Protein AF-A0A3A8P797-F1 (afdb_monomer_lite)

pLDDT: mean 82.13, std 16.41, range [42.69, 96.75]

Sequence (124 aa):
MTREVSKPMPQAEDAMEQPELVFKLSCADASWEALDYGVPPTLSLFFPEGSVCEQLNYGQWEGQVLIDGHEWGFYYNDGVHLDVVLHDGGLSVEDASLVVSRICARLSKQLGAEVRFKWMPPAS

Foldseek 3Di:
DDDDDDDDDDDPDPPPQQDKWKKKKAFDDDQPVLFPCDDDHDPCLQAFPPWDKAFDDDDPNWGWMATNNWIWTWDDDPSRIIMIMGRHNPDDPVRVVVSVVRSQVSVCVRRVTHMDMDIDDPDD

Secondary structure (DSSP, 8-state):
------PPPPP------PPPEEEEEEESS--GGGS--TTTT--GGG--TTS-EEEEEEETTEEEEEETTEEEEEEESSSS-EEEEE-STTS-HHHHHHHHHHHHHHHHHHHTS-EEEEEEPPP-

Radius of gyration: 19.24 Å; chains: 1; bounding box: 65×36×50 Å

Organism: NCBI:txid2316722

Structure (mmCIF, N/CA/C/O backbone):
data_AF-A0A3A8P797-F1
#
_entry.id   AF-A0A3A8P797-F1
#
loop_
_atom_site.group_PDB
_atom_site.id
_atom_site.type_symbol
_atom_site.label_atom_id
_atom_site.label_alt_id
_atom_site.label_comp_id
_atom_site.label_asym_id
_atom_site.label_entity_id
_atom_site.label_seq_id
_atom_site.pdbx_PDB_ins_code
_atom_site.Cartn_x
_atom_site.Cartn_y
_atom_site.Cartn_z
_atom_site.occupancy
_atom_site.B_iso_or_equiv
_atom_site.auth_seq_id
_atom_site.auth_comp_id
_atom_site.auth_asym_id
_atom_site.auth_atom_id
_atom_site.pdbx_PDB_model_num
ATOM 1 N N . MET A 1 1 ? 53.319 -9.391 -34.550 1.00 47.91 1 MET A N 1
ATOM 2 C CA . MET A 1 1 ? 52.757 -8.524 -33.494 1.00 47.91 1 MET A CA 1
ATOM 3 C C . MET A 1 1 ? 51.391 -8.053 -33.962 1.00 47.91 1 MET A C 1
ATOM 5 O O . MET A 1 1 ? 51.298 -7.096 -34.716 1.00 47.91 1 MET A O 1
ATOM 9 N N . THR A 1 2 ? 50.350 -8.799 -33.615 1.00 45.22 2 THR A N 1
ATOM 10 C CA . THR A 1 2 ? 48.944 -8.452 -33.850 1.00 45.22 2 THR A CA 1
ATOM 11 C C . THR A 1 2 ? 48.512 -7.454 -32.777 1.00 45.22 2 THR A C 1
ATOM 13 O O . THR A 1 2 ? 48.675 -7.728 -31.592 1.00 45.22 2 THR A O 1
ATOM 16 N N . ARG A 1 3 ? 48.023 -6.274 -33.175 1.00 45.19 3 ARG A N 1
ATOM 17 C CA . ARG A 1 3 ? 47.339 -5.345 -32.266 1.00 45.19 3 ARG A CA 1
ATOM 18 C C . ARG A 1 3 ? 45.842 -5.569 -32.417 1.00 45.19 3 ARG A C 1
ATOM 20 O O . ARG A 1 3 ? 45.294 -5.344 -33.492 1.00 45.19 3 ARG A O 1
ATOM 27 N N . GLU A 1 4 ? 45.240 -6.078 -31.351 1.00 49.09 4 GLU A N 1
ATOM 28 C CA . GLU A 1 4 ? 43.801 -6.250 -31.208 1.00 49.09 4 GLU A CA 1
ATOM 29 C C . GLU A 1 4 ? 43.078 -4.923 -30.943 1.00 49.09 4 GLU A C 1
ATOM 31 O O . GLU A 1 4 ? 43.670 -3.883 -30.657 1.00 49.09 4 GLU A O 1
ATOM 36 N N . VAL A 1 5 ? 41.771 -5.022 -31.140 1.00 53.09 5 VAL A N 1
ATOM 37 C CA . VAL A 1 5 ? 40.754 -4.011 -31.402 1.00 53.09 5 VAL A CA 1
ATOM 38 C C . VAL A 1 5 ? 40.297 -3.323 -30.115 1.00 53.09 5 VAL A C 1
ATOM 40 O O . VAL A 1 5 ? 39.861 -3.997 -29.188 1.00 53.09 5 VAL A O 1
ATOM 43 N N . SER A 1 6 ? 40.258 -1.989 -30.097 1.00 48.50 6 SER A N 1
ATOM 44 C CA . SER A 1 6 ? 39.450 -1.249 -29.119 1.00 48.50 6 SER A CA 1
ATOM 45 C C . SER A 1 6 ? 38.109 -0.888 -29.752 1.00 48.50 6 SER A C 1
ATOM 47 O O . SER A 1 6 ? 38.010 0.073 -30.513 1.00 48.50 6 SER A O 1
ATOM 49 N N . LYS A 1 7 ? 37.069 -1.677 -29.456 1.00 54.34 7 LYS A N 1
ATOM 50 C CA . LYS A 1 7 ? 35.678 -1.235 -29.625 1.00 54.34 7 LYS A CA 1
ATOM 51 C C . LYS A 1 7 ? 35.384 -0.169 -28.560 1.00 54.34 7 LYS A C 1
ATOM 53 O O . LYS A 1 7 ? 35.762 -0.384 -27.408 1.00 54.34 7 LYS A O 1
ATOM 58 N N . PRO A 1 8 ? 34.706 0.941 -28.890 1.00 49.06 8 PRO A N 1
ATOM 59 C CA . PRO A 1 8 ? 34.148 1.806 -27.863 1.00 49.06 8 PRO A CA 1
ATOM 60 C C . PRO A 1 8 ? 33.062 1.034 -27.098 1.00 49.06 8 PRO A C 1
ATOM 62 O O . PRO A 1 8 ? 32.215 0.375 -27.703 1.00 49.06 8 PRO A O 1
ATOM 65 N N . MET A 1 9 ? 33.134 1.076 -25.766 1.00 51.94 9 MET A N 1
ATOM 66 C CA . MET A 1 9 ? 32.061 0.611 -24.885 1.00 51.94 9 MET A CA 1
ATOM 67 C C . MET A 1 9 ? 30.806 1.457 -25.147 1.00 51.94 9 MET A C 1
ATOM 69 O O . MET A 1 9 ? 30.946 2.665 -25.362 1.00 51.94 9 MET A O 1
ATOM 73 N N . PRO A 1 10 ? 29.598 0.868 -25.143 1.00 47.06 10 PRO A N 1
ATOM 74 C CA . PRO A 1 10 ? 28.376 1.657 -25.185 1.00 47.06 10 PRO A CA 1
ATOM 75 C C . PRO A 1 10 ? 28.327 2.554 -23.943 1.00 47.06 10 PRO A C 1
ATOM 77 O O . PRO A 1 10 ? 28.563 2.092 -22.824 1.00 47.06 10 PRO A O 1
ATOM 80 N N . GLN A 1 11 ? 28.097 3.849 -24.172 1.00 45.19 11 GLN A N 1
ATOM 81 C CA . GLN A 1 11 ? 27.770 4.815 -23.128 1.00 45.19 11 GLN A CA 1
ATOM 82 C C . GLN A 1 11 ? 26.593 4.263 -22.328 1.00 45.19 11 GLN A C 1
ATOM 84 O O . GLN A 1 11 ? 25.632 3.784 -22.926 1.00 45.19 11 GLN A O 1
ATOM 89 N N . ALA A 1 12 ? 26.702 4.303 -20.999 1.00 48.53 12 ALA A N 1
ATOM 90 C CA . ALA A 1 12 ? 25.572 4.077 -20.116 1.00 48.53 12 ALA A CA 1
ATOM 91 C C . ALA A 1 12 ? 24.454 5.021 -20.567 1.00 48.53 12 ALA A C 1
ATOM 93 O O . ALA A 1 12 ? 24.608 6.240 -20.504 1.00 48.53 12 ALA A O 1
ATOM 94 N N . GLU A 1 13 ? 23.397 4.447 -21.130 1.00 44.84 13 GLU A N 1
ATOM 95 C CA . GLU A 1 13 ? 22.158 5.160 -21.376 1.00 44.84 13 GLU A CA 1
ATOM 96 C C . GLU A 1 13 ? 21.683 5.642 -20.006 1.00 44.84 13 GLU A C 1
ATOM 98 O O . GLU A 1 13 ? 21.587 4.838 -19.077 1.00 44.84 13 GLU A O 1
ATOM 103 N N . ASP A 1 14 ? 21.479 6.954 -19.870 1.00 42.69 14 ASP A N 1
ATOM 104 C CA . ASP A 1 14 ? 20.747 7.555 -18.762 1.00 42.69 14 ASP A CA 1
ATOM 105 C C . ASP A 1 14 ? 19.450 6.759 -18.589 1.00 42.69 14 ASP A C 1
ATOM 107 O O . ASP A 1 14 ? 18.485 6.939 -19.338 1.00 42.69 14 ASP A O 1
ATOM 111 N N . ALA A 1 15 ? 19.436 5.834 -17.628 1.00 48.47 15 ALA A N 1
ATOM 112 C CA . ALA A 1 15 ? 18.204 5.288 -17.110 1.00 48.47 15 ALA A CA 1
ATOM 113 C C . ALA A 1 15 ? 17.510 6.487 -16.475 1.00 48.47 15 ALA A C 1
ATOM 115 O O . ALA A 1 15 ? 17.847 6.887 -15.365 1.00 48.47 15 ALA A O 1
ATOM 116 N N . MET A 1 16 ? 16.623 7.134 -17.232 1.00 48.28 16 MET A N 1
ATOM 117 C CA . MET A 1 16 ? 15.665 8.069 -16.672 1.00 48.28 16 MET A CA 1
ATOM 118 C C . MET A 1 16 ? 14.940 7.298 -15.575 1.00 48.28 16 MET A C 1
ATOM 120 O O . MET A 1 16 ? 14.068 6.485 -15.883 1.00 48.28 16 MET A O 1
ATOM 124 N N . GLU A 1 17 ? 15.355 7.498 -14.323 1.00 56.75 17 GLU A N 1
ATOM 125 C CA . GLU A 1 17 ? 14.640 7.010 -13.155 1.00 56.75 17 GLU A CA 1
ATOM 126 C C . GLU A 1 17 ? 13.224 7.558 -13.300 1.00 56.75 17 GLU A C 1
ATOM 128 O O . GLU A 1 17 ? 12.994 8.771 -13.262 1.00 56.75 17 GLU A O 1
ATOM 133 N N . GLN A 1 18 ? 12.286 6.676 -13.643 1.00 62.25 18 GLN A N 1
ATOM 134 C CA . GLN A 1 18 ? 10.903 7.090 -13.747 1.00 62.25 18 GLN A CA 1
ATOM 135 C C . GLN A 1 18 ? 10.467 7.509 -12.342 1.00 62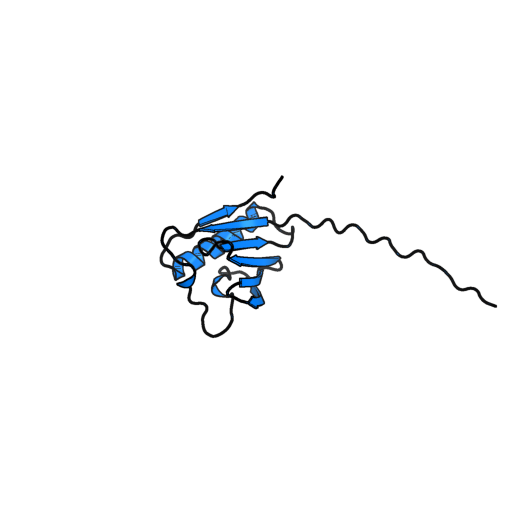.25 18 GLN A C 1
ATOM 137 O O . GLN A 1 18 ? 10.826 6.835 -11.376 1.00 62.25 18 GLN A O 1
ATOM 142 N N . PRO A 1 19 ? 9.766 8.643 -12.207 1.00 74.69 19 PRO A N 1
ATOM 143 C CA . PRO A 1 19 ? 9.506 9.213 -10.899 1.00 74.69 19 PRO A CA 1
ATOM 144 C C . PRO A 1 19 ? 8.651 8.251 -10.076 1.00 74.69 19 PRO A C 1
ATOM 146 O O . PRO A 1 19 ? 7.582 7.834 -10.524 1.00 74.69 19 PRO A O 1
ATOM 149 N N . GLU A 1 20 ? 9.118 7.940 -8.870 1.00 90.50 20 GLU A N 1
ATOM 150 C CA . GLU A 1 20 ? 8.356 7.161 -7.899 1.00 90.50 20 GLU A CA 1
ATOM 151 C C . GLU A 1 20 ? 7.008 7.836 -7.605 1.00 90.50 20 GLU A C 1
ATOM 153 O O . GLU A 1 20 ? 6.901 9.069 -7.541 1.00 90.50 20 GLU A O 1
ATOM 158 N N . LEU A 1 21 ? 5.969 7.030 -7.380 1.00 94.31 21 LEU A N 1
ATOM 159 C CA . LEU A 1 21 ? 4.678 7.531 -6.908 1.00 94.31 21 LEU A CA 1
ATOM 160 C C . LEU A 1 21 ? 4.516 7.222 -5.425 1.00 94.31 21 LEU A C 1
ATOM 162 O O . LEU A 1 21 ? 4.514 6.063 -5.023 1.00 94.31 21 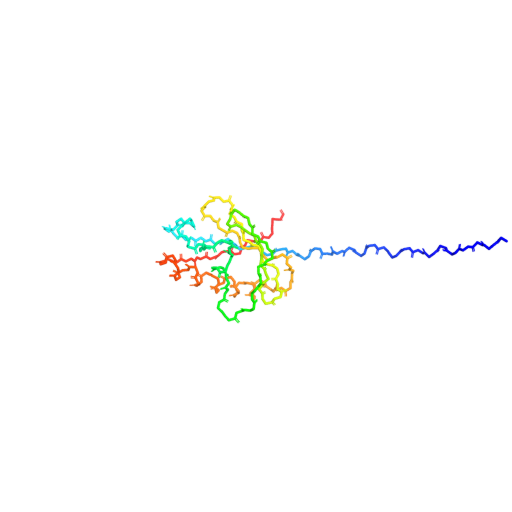LEU A O 1
ATOM 166 N N . VAL A 1 22 ? 4.317 8.263 -4.616 1.00 94.88 22 VAL A N 1
ATOM 167 C CA . VAL A 1 22 ? 4.167 8.131 -3.163 1.00 94.88 22 VAL A CA 1
ATOM 168 C C . VAL A 1 22 ? 2.719 8.376 -2.751 1.00 94.88 22 VAL A C 1
ATOM 170 O O . VAL A 1 22 ? 2.117 9.397 -3.093 1.00 94.88 22 VAL A O 1
ATOM 173 N N . PHE A 1 23 ? 2.164 7.460 -1.963 1.00 95.31 23 PHE A N 1
ATOM 174 C CA . PHE A 1 23 ? 0.828 7.548 -1.386 1.00 95.31 23 PHE A CA 1
ATOM 175 C C . PHE A 1 23 ? 0.911 7.462 0.136 1.00 95.31 23 PHE A C 1
ATOM 177 O O . PHE A 1 23 ? 1.421 6.490 0.678 1.00 95.31 23 PHE A O 1
ATOM 184 N N . LYS A 1 24 ? 0.368 8.456 0.843 1.00 93.94 24 LYS A N 1
ATOM 185 C CA . LYS A 1 24 ? 0.283 8.436 2.309 1.00 93.94 24 LYS A CA 1
ATOM 186 C C . LYS A 1 24 ? -1.036 7.854 2.759 1.00 93.94 24 LYS A C 1
ATOM 188 O O . LYS A 1 24 ? -2.084 8.419 2.439 1.00 93.94 24 LYS A O 1
ATOM 193 N N . LEU A 1 25 ? -0.984 6.773 3.526 1.00 93.31 25 LEU A N 1
ATOM 194 C CA . LEU A 1 25 ? -2.143 6.182 4.176 1.00 93.31 25 LEU A CA 1
ATOM 195 C C . LEU A 1 25 ? -2.337 6.788 5.568 1.00 93.31 25 LEU A C 1
ATOM 197 O O . LEU A 1 25 ? -1.385 7.041 6.304 1.00 93.31 25 LEU A O 1
ATOM 201 N N . SER A 1 26 ? -3.598 7.012 5.929 1.00 90.38 26 SER A N 1
ATOM 202 C CA . SER A 1 26 ? -4.012 7.513 7.242 1.00 90.38 26 SER A CA 1
ATOM 203 C C . SER A 1 26 ? -5.287 6.817 7.714 1.00 90.38 26 SER A C 1
ATOM 205 O O . SER A 1 26 ? -6.151 6.459 6.911 1.00 90.38 26 SER A O 1
ATOM 207 N N . CYS A 1 27 ? -5.403 6.646 9.028 1.00 86.88 27 CYS A N 1
ATOM 208 C CA . CYS A 1 27 ? -6.584 6.132 9.713 1.00 86.88 27 CYS A CA 1
ATOM 209 C C . CYS A 1 27 ? -6.877 7.050 10.906 1.00 86.88 27 CYS A C 1
ATOM 211 O O . CYS A 1 27 ? -5.951 7.421 11.622 1.00 86.88 27 CYS A O 1
ATOM 213 N N . ALA A 1 28 ? -8.138 7.445 11.106 1.00 74.12 28 ALA A N 1
ATOM 214 C CA . ALA A 1 28 ? -8.499 8.471 12.092 1.00 74.12 28 ALA A CA 1
ATOM 215 C C . ALA A 1 28 ? -8.204 8.060 13.548 1.00 74.12 28 ALA A C 1
ATOM 217 O O . ALA A 1 28 ? -7.834 8.914 14.347 1.00 74.12 28 ALA A O 1
ATOM 218 N N . ASP A 1 29 ? -8.331 6.766 13.865 1.00 66.12 29 ASP A N 1
ATOM 219 C CA . ASP A 1 29 ? -8.360 6.272 15.249 1.00 66.12 29 ASP A CA 1
ATOM 220 C C . ASP A 1 29 ? -7.519 4.999 15.479 1.00 66.12 29 ASP A C 1
ATOM 222 O O . ASP A 1 29 ? -7.626 4.374 16.534 1.00 66.12 29 ASP A O 1
ATOM 226 N N . ALA A 1 30 ? -6.692 4.575 14.512 1.00 60.31 30 ALA A N 1
ATOM 227 C CA . ALA A 1 30 ? -5.923 3.330 14.627 1.00 60.31 30 ALA A CA 1
ATOM 228 C C . ALA A 1 30 ? -4.414 3.574 14.715 1.00 60.31 30 ALA A C 1
ATOM 230 O O . ALA A 1 30 ? -3.835 4.251 13.867 1.00 60.31 30 ALA A O 1
ATOM 231 N N . SER A 1 31 ? -3.780 2.944 15.709 1.00 72.06 31 SER A N 1
ATOM 232 C CA . SER A 1 31 ? -2.345 2.669 15.663 1.00 72.06 31 SER A CA 1
ATOM 233 C C . SER A 1 31 ? -2.118 1.562 14.640 1.00 72.06 31 SER A C 1
ATOM 235 O O . SER A 1 31 ? -2.745 0.504 14.728 1.00 72.06 31 SER A O 1
ATOM 237 N N . TRP A 1 32 ? -1.223 1.781 13.680 1.00 77.38 32 TRP A N 1
ATOM 238 C CA . TRP A 1 32 ? -0.813 0.745 12.730 1.00 77.38 32 TRP A CA 1
ATOM 239 C C . TRP A 1 32 ? -0.210 -0.487 13.421 1.00 77.38 32 TRP A C 1
ATOM 241 O O . TRP A 1 32 ? -0.223 -1.581 12.866 1.00 77.38 32 TRP A O 1
ATOM 251 N N . GLU A 1 33 ? 0.222 -0.339 14.677 1.00 73.69 33 GLU A N 1
ATOM 252 C CA . GLU A 1 33 ? 0.669 -1.429 15.549 1.00 73.69 33 GLU A CA 1
ATOM 253 C C . GLU A 1 33 ? -0.446 -2.435 15.886 1.00 73.69 33 GLU A C 1
ATOM 255 O O . GLU A 1 33 ? -0.156 -3.543 16.329 1.00 73.69 33 GLU A O 1
ATOM 260 N N . ALA A 1 34 ? -1.720 -2.069 15.694 1.00 75.25 34 ALA A N 1
ATOM 261 C CA . ALA A 1 34 ? -2.857 -2.969 15.891 1.00 75.25 34 ALA A CA 1
ATOM 262 C C . ALA A 1 34 ? -3.051 -3.962 14.730 1.00 75.25 34 ALA A C 1
ATOM 264 O O . ALA A 1 34 ? -3.899 -4.851 14.827 1.00 75.25 34 ALA A O 1
ATOM 265 N N . LEU A 1 35 ? -2.306 -3.811 13.629 1.00 79.31 35 LEU A N 1
ATOM 266 C CA . LEU A 1 35 ? -2.337 -4.766 12.528 1.00 79.31 35 LEU A CA 1
ATOM 267 C C . LEU A 1 35 ? -1.764 -6.115 12.972 1.00 79.31 35 LEU A C 1
ATOM 269 O O . LEU A 1 35 ? -0.697 -6.200 13.579 1.00 79.31 35 LEU A O 1
ATOM 273 N N . ASP A 1 36 ? -2.465 -7.188 12.616 1.00 78.94 36 ASP A N 1
ATOM 274 C CA . ASP A 1 36 ? -1.955 -8.543 12.790 1.00 78.94 36 ASP A CA 1
ATOM 275 C C . ASP A 1 36 ? -1.029 -8.897 11.620 1.00 78.94 36 ASP A C 1
ATOM 277 O O . ASP A 1 36 ? -1.467 -9.282 10.533 1.00 78.94 36 ASP A O 1
ATOM 281 N N . TYR A 1 37 ? 0.273 -8.754 11.858 1.00 76.44 37 TYR A N 1
ATOM 282 C CA . TYR A 1 37 ? 1.334 -9.152 10.929 1.00 76.44 37 TYR A CA 1
ATOM 283 C C . TYR A 1 37 ? 1.537 -10.675 10.848 1.00 76.44 37 TYR A C 1
ATOM 285 O O . TYR A 1 37 ? 2.323 -11.149 10.024 1.00 76.44 37 TYR A O 1
ATOM 293 N N . GLY A 1 38 ? 0.841 -11.451 11.684 1.00 70.19 38 GLY A N 1
ATOM 294 C CA . GLY A 1 38 ? 0.953 -12.901 11.745 1.00 70.19 38 GLY A CA 1
ATOM 295 C C . GLY A 1 3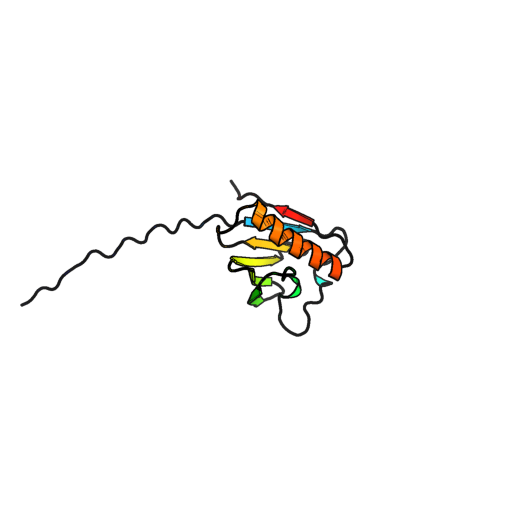8 ? 2.292 -13.415 12.292 1.00 70.19 38 GLY A C 1
ATOM 296 O O . GLY A 1 38 ? 3.101 -12.699 12.883 1.00 70.19 38 GLY A O 1
ATOM 297 N N . VAL A 1 39 ? 2.513 -14.719 12.109 1.00 64.75 39 VAL A N 1
ATOM 298 C CA . VAL A 1 39 ? 3.720 -15.472 12.513 1.00 64.75 39 VAL A CA 1
ATOM 299 C C . VAL A 1 39 ? 4.721 -15.463 11.323 1.00 64.75 39 VAL A C 1
ATOM 301 O O . VAL A 1 39 ? 4.276 -15.508 10.179 1.00 64.75 39 VAL A O 1
ATOM 304 N N . PRO A 1 40 ? 6.053 -15.354 11.524 1.00 59.97 40 PRO A N 1
ATOM 305 C CA . PRO A 1 40 ? 6.860 -14.272 10.932 1.00 59.97 40 PRO A CA 1
ATOM 306 C C . PRO A 1 40 ? 7.624 -14.581 9.620 1.00 59.97 40 PRO A C 1
ATOM 308 O O . PRO A 1 40 ? 8.000 -15.734 9.401 1.00 59.97 40 PRO A O 1
ATOM 311 N N . PRO A 1 41 ? 8.044 -13.546 8.850 1.00 66.75 41 PRO A N 1
ATOM 312 C CA . PRO A 1 41 ? 7.471 -12.202 8.759 1.00 66.75 41 PRO A CA 1
ATOM 313 C C . PRO A 1 41 ? 6.848 -11.905 7.380 1.00 66.75 41 PRO A C 1
ATOM 315 O O . PRO A 1 41 ? 7.453 -12.204 6.345 1.00 66.75 41 PRO A O 1
ATOM 318 N N . THR A 1 42 ? 5.660 -11.283 7.354 1.00 83.44 42 THR A N 1
ATOM 319 C CA . THR A 1 42 ? 4.935 -11.053 6.097 1.00 83.44 42 THR A CA 1
ATOM 320 C C . THR A 1 42 ? 4.289 -9.673 5.940 1.00 83.44 42 THR A C 1
ATOM 322 O O . THR A 1 42 ? 3.711 -9.124 6.871 1.00 83.44 42 THR A O 1
ATOM 325 N N . LEU A 1 43 ? 4.343 -9.154 4.711 1.00 89.00 43 LEU A N 1
ATOM 326 C CA . LEU A 1 43 ? 3.606 -7.988 4.212 1.00 89.00 43 LEU A CA 1
ATOM 327 C C . LEU A 1 43 ? 2.261 -8.379 3.570 1.00 89.00 43 LEU A C 1
ATOM 329 O O . LEU A 1 43 ? 1.600 -7.547 2.958 1.00 89.00 43 LEU A O 1
ATOM 333 N N . SER A 1 44 ? 1.815 -9.633 3.704 1.00 89.88 44 SER A N 1
ATOM 334 C CA . SER A 1 44 ? 0.603 -10.152 3.039 1.00 89.88 44 SER A CA 1
ATOM 335 C C . SER A 1 44 ? -0.708 -9.474 3.455 1.00 89.88 44 SER A C 1
ATOM 337 O O . SER A 1 44 ? -1.727 -9.576 2.764 1.00 89.88 44 SER A O 1
ATOM 339 N N . LEU A 1 45 ? -0.713 -8.748 4.571 1.00 88.81 45 LEU A N 1
ATOM 340 C CA . LEU A 1 45 ? -1.831 -7.884 4.944 1.00 88.81 45 LEU A CA 1
ATOM 341 C C . LEU A 1 45 ? -2.012 -6.711 3.963 1.00 88.81 45 LEU A C 1
ATOM 343 O O . LEU A 1 45 ? -3.139 -6.263 3.769 1.00 88.81 45 LEU A O 1
ATOM 347 N N . PHE A 1 46 ? -0.947 -6.303 3.269 1.00 91.31 46 PHE A N 1
ATOM 348 C CA . PHE A 1 46 ? -0.968 -5.279 2.228 1.00 91.31 46 PHE A CA 1
ATOM 349 C C . PHE A 1 46 ? -1.306 -5.821 0.834 1.00 91.31 46 PHE A C 1
ATOM 351 O O . PHE A 1 46 ? -1.428 -5.037 -0.099 1.00 91.31 46 PHE A O 1
ATOM 358 N N . PHE A 1 47 ? -1.478 -7.135 0.657 1.00 92.44 47 PHE A N 1
ATOM 359 C CA . PHE A 1 47 ? -1.761 -7.718 -0.658 1.00 92.44 47 PHE A CA 1
ATOM 360 C C . PHE A 1 47 ? -3.219 -7.456 -1.066 1.00 92.44 47 PHE A C 1
ATOM 362 O O . PHE A 1 47 ? -4.133 -7.951 -0.393 1.00 92.44 47 PHE A O 1
ATOM 369 N N . PRO A 1 48 ? -3.477 -6.694 -2.144 1.00 91.88 48 PRO A N 1
ATOM 370 C CA . PRO A 1 48 ? -4.838 -6.423 -2.583 1.00 91.88 48 PRO A CA 1
ATOM 371 C C . PRO A 1 48 ? -5.524 -7.701 -3.091 1.00 91.88 48 PRO A C 1
ATOM 373 O O . PRO A 1 48 ? -4.910 -8.566 -3.715 1.00 91.88 48 PRO A O 1
ATOM 376 N N . GLU A 1 49 ? -6.826 -7.836 -2.817 1.00 88.31 49 GLU A N 1
ATOM 377 C CA . GLU A 1 49 ? -7.611 -8.986 -3.285 1.00 88.31 49 GLU A CA 1
ATOM 378 C C . GLU A 1 49 ? -7.606 -9.057 -4.823 1.00 88.31 49 GLU A C 1
ATOM 380 O O . GLU A 1 49 ? -7.875 -8.066 -5.502 1.00 88.31 49 GLU A O 1
ATOM 385 N N . GLY A 1 50 ? -7.338 -10.249 -5.365 1.00 87.88 50 GLY A N 1
ATOM 386 C CA . GLY A 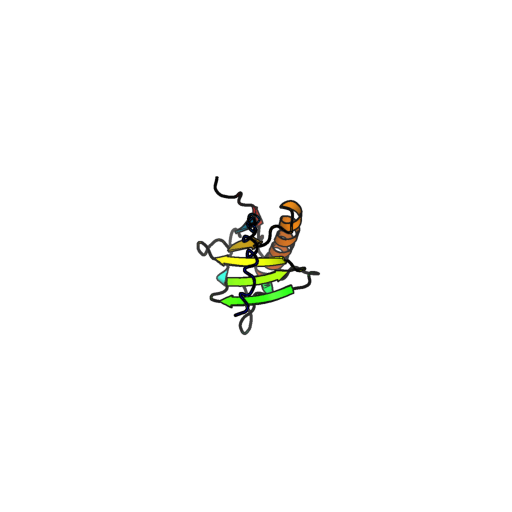1 50 ? -7.363 -10.508 -6.808 1.00 87.88 50 GLY A CA 1
ATOM 387 C C . GLY A 1 50 ? -6.076 -10.170 -7.567 1.00 87.88 50 GLY A C 1
ATOM 388 O O . GLY A 1 50 ? -6.040 -10.416 -8.769 1.00 87.88 50 GLY A O 1
ATOM 389 N N . SER A 1 51 ? -5.039 -9.665 -6.894 1.00 92.19 51 SER A N 1
ATOM 390 C CA . SER A 1 51 ? -3.725 -9.406 -7.497 1.00 92.19 51 SER A CA 1
ATOM 391 C C . SER A 1 51 ? -2.743 -10.554 -7.267 1.00 92.19 51 SER A C 1
ATOM 393 O O . SER A 1 51 ? -2.802 -11.263 -6.256 1.00 92.19 51 SER A O 1
ATOM 395 N N . VAL A 1 52 ? -1.798 -10.715 -8.191 1.00 94.81 52 VAL A N 1
ATOM 396 C CA . VAL A 1 52 ? -0.645 -11.607 -8.017 1.00 94.81 52 VAL A CA 1
ATOM 397 C C . VAL A 1 52 ? 0.388 -10.877 -7.169 1.00 94.81 52 VAL A C 1
ATOM 399 O O . VAL A 1 52 ? 0.860 -9.815 -7.565 1.00 94.81 52 VAL A O 1
ATOM 402 N N . CYS A 1 53 ? 0.722 -11.429 -6.001 1.00 95.56 53 CYS A N 1
ATOM 403 C CA . CYS A 1 53 ? 1.606 -10.775 -5.039 1.00 95.56 53 CYS A CA 1
ATOM 404 C C . CYS A 1 53 ? 2.797 -11.661 -4.657 1.00 95.56 53 CYS A C 1
AT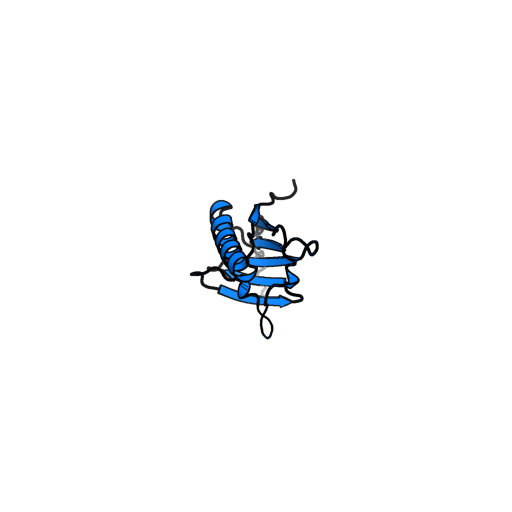OM 406 O O . CYS A 1 53 ? 2.625 -12.852 -4.390 1.00 95.56 53 CYS A O 1
ATOM 408 N N . GLU A 1 54 ? 3.981 -11.064 -4.563 1.00 95.00 54 GLU A N 1
ATOM 409 C CA . GLU A 1 54 ? 5.212 -11.701 -4.086 1.00 95.00 54 GLU A CA 1
ATOM 410 C C . GLU A 1 54 ? 5.894 -10.790 -3.063 1.00 95.00 54 GLU A C 1
ATOM 412 O O . GLU A 1 54 ? 5.973 -9.586 -3.260 1.00 95.00 54 GLU A O 1
ATOM 417 N N . GLN A 1 55 ? 6.386 -11.332 -1.950 1.00 94.38 55 GLN A N 1
ATOM 418 C CA . GLN A 1 55 ? 7.169 -10.545 -0.995 1.00 94.38 55 GLN A CA 1
ATOM 419 C C . GLN A 1 55 ? 8.648 -10.597 -1.375 1.00 94.38 55 GLN A C 1
ATOM 421 O O . GLN A 1 55 ? 9.215 -11.684 -1.446 1.00 94.38 55 GLN A O 1
ATOM 426 N N . LEU A 1 56 ? 9.273 -9.434 -1.553 1.00 93.75 56 LEU A N 1
ATOM 427 C CA . LEU A 1 56 ? 10.677 -9.320 -1.953 1.00 93.75 56 LEU A CA 1
ATOM 428 C C . LEU A 1 56 ? 11.593 -9.212 -0.733 1.00 93.75 56 LEU A C 1
ATOM 430 O O . LEU A 1 56 ? 12.600 -9.910 -0.629 1.00 93.75 56 LEU A O 1
ATOM 434 N N . ASN A 1 57 ? 11.226 -8.361 0.225 1.00 91.44 57 ASN A N 1
ATOM 435 C CA . ASN A 1 57 ? 11.925 -8.242 1.498 1.00 91.44 57 ASN A CA 1
ATOM 436 C C . ASN A 1 57 ? 10.981 -7.790 2.614 1.00 91.44 57 ASN A C 1
ATOM 438 O O . ASN A 1 57 ? 9.839 -7.400 2.384 1.00 91.44 57 ASN A O 1
ATOM 442 N N . TYR A 1 58 ? 11.470 -7.906 3.844 1.00 90.88 58 TYR A N 1
ATOM 443 C CA . TYR A 1 58 ? 10.765 -7.481 5.041 1.00 90.88 58 TYR A CA 1
ATOM 444 C C . TYR A 1 58 ? 11.770 -7.091 6.124 1.00 90.88 58 TYR A C 1
ATOM 446 O O . TYR A 1 58 ? 12.731 -7.826 6.373 1.00 90.88 58 TYR A O 1
ATOM 454 N N . GLY A 1 59 ? 11.493 -6.004 6.839 1.00 86.69 59 GLY A N 1
ATOM 455 C CA . GLY A 1 59 ? 12.184 -5.630 8.068 1.00 86.69 59 GLY A CA 1
ATOM 456 C C . GLY A 1 59 ? 11.413 -4.556 8.826 1.00 86.69 59 GLY A C 1
ATOM 457 O O . GLY A 1 59 ? 10.903 -3.636 8.216 1.00 86.69 59 GLY A O 1
ATOM 458 N N . GLN A 1 60 ? 11.322 -4.664 10.157 1.00 84.75 60 GLN A N 1
ATOM 459 C CA . GLN A 1 60 ? 10.678 -3.647 11.015 1.00 84.75 60 GLN A CA 1
ATOM 460 C C . GLN A 1 60 ? 9.247 -3.263 10.584 1.00 84.75 60 GLN A C 1
ATOM 462 O O . GLN A 1 60 ? 8.874 -2.100 10.649 1.00 84.75 60 GLN A O 1
ATOM 467 N N . TRP A 1 61 ? 8.448 -4.249 10.151 1.00 85.12 61 TRP A N 1
ATOM 468 C CA . TRP A 1 61 ? 7.078 -4.056 9.632 1.00 85.12 61 TRP A CA 1
ATOM 469 C C . TRP A 1 61 ? 6.983 -3.280 8.310 1.00 85.12 61 TRP A C 1
ATOM 471 O O . TRP A 1 61 ? 5.882 -3.007 7.833 1.00 85.12 61 TRP A O 1
ATOM 481 N N . GLU A 1 62 ? 8.132 -3.002 7.706 1.00 89.94 62 GLU A N 1
ATOM 482 C CA . GLU A 1 62 ? 8.326 -2.389 6.402 1.00 89.94 62 GLU A CA 1
ATOM 483 C C . GLU A 1 62 ? 8.866 -3.421 5.410 1.00 89.94 62 GLU A C 1
ATOM 485 O O . GLU A 1 62 ? 9.265 -4.538 5.768 1.00 89.94 62 GLU A O 1
ATOM 490 N N . GLY A 1 63 ? 8.917 -3.023 4.147 1.00 93.12 63 GLY A N 1
ATOM 491 C CA . GLY A 1 63 ? 9.625 -3.757 3.112 1.00 93.12 63 GLY A CA 1
ATOM 492 C C . GLY A 1 63 ? 8.961 -3.613 1.759 1.00 93.12 63 GLY A C 1
ATOM 493 O O . GLY A 1 63 ? 8.153 -2.713 1.536 1.00 93.12 63 GLY A O 1
ATOM 494 N N . GLN A 1 64 ? 9.327 -4.515 0.858 1.00 95.25 64 GLN A N 1
ATOM 495 C CA . GLN A 1 64 ? 8.957 -4.442 -0.544 1.00 95.25 64 GLN A CA 1
ATOM 496 C C . GLN A 1 64 ? 8.235 -5.698 -1.008 1.00 95.25 64 GLN A C 1
ATOM 498 O O . GLN A 1 64 ? 8.528 -6.827 -0.591 1.00 95.25 64 GLN A O 1
ATOM 503 N N . VAL A 1 65 ? 7.293 -5.486 -1.914 1.00 95.62 65 VAL A N 1
ATOM 504 C CA . VAL A 1 65 ? 6.465 -6.520 -2.521 1.00 95.62 65 VAL A CA 1
ATOM 505 C C . VAL A 1 65 ? 6.368 -6.265 -4.019 1.00 95.62 65 VAL A C 1
ATOM 507 O O . VAL A 1 65 ? 6.414 -5.125 -4.471 1.00 95.62 65 VAL A O 1
ATOM 510 N N . LEU A 1 66 ? 6.156 -7.323 -4.783 1.00 96.31 66 LEU A N 1
ATOM 511 C CA . LEU A 1 66 ? 5.693 -7.249 -6.154 1.00 96.31 66 LEU A CA 1
ATOM 512 C C . LEU A 1 66 ? 4.165 -7.378 -6.153 1.00 96.31 66 LEU A C 1
ATOM 514 O O . LEU A 1 66 ? 3.652 -8.354 -5.609 1.00 96.31 66 LEU A O 1
ATOM 518 N N . ILE A 1 67 ? 3.435 -6.438 -6.757 1.00 96.31 67 ILE A N 1
ATOM 519 C CA . ILE A 1 67 ? 1.981 -6.533 -6.987 1.00 96.31 67 ILE A CA 1
ATOM 520 C C . ILE A 1 67 ? 1.738 -6.385 -8.483 1.00 96.31 67 ILE A C 1
ATOM 522 O O . ILE A 1 67 ? 2.061 -5.354 -9.066 1.00 96.31 67 ILE A O 1
ATOM 526 N N . ASP A 1 68 ? 1.183 -7.425 -9.104 1.00 94.88 68 ASP A N 1
ATOM 527 C CA . ASP A 1 68 ? 0.893 -7.485 -10.543 1.00 94.88 68 ASP A CA 1
ATOM 528 C C . ASP A 1 68 ? 2.107 -7.124 -11.429 1.00 94.88 68 ASP A C 1
ATOM 530 O O . ASP A 1 68 ? 1.965 -6.577 -12.518 1.00 94.88 68 ASP A O 1
ATOM 534 N N . GLY A 1 69 ? 3.315 -7.465 -10.964 1.00 94.31 69 GLY A N 1
ATOM 535 C CA . GLY A 1 69 ? 4.575 -7.218 -11.674 1.00 94.31 69 GLY A CA 1
ATOM 536 C C . GLY A 1 69 ? 5.259 -5.888 -11.351 1.00 94.31 69 GLY A C 1
ATOM 537 O O . GLY A 1 69 ? 6.349 -5.657 -11.865 1.00 94.31 69 GLY A O 1
ATOM 538 N N . HIS A 1 70 ? 4.658 -5.060 -10.496 1.00 95.69 70 HIS A N 1
ATOM 539 C CA . HIS A 1 70 ? 5.187 -3.756 -10.100 1.00 95.69 70 HIS A CA 1
ATOM 540 C C . HIS A 1 70 ? 5.785 -3.788 -8.695 1.00 95.69 70 HIS A C 1
ATOM 542 O O . HIS A 1 70 ? 5.247 -4.471 -7.821 1.00 95.69 70 HIS A O 1
ATOM 548 N N . GLU A 1 71 ? 6.877 -3.060 -8.468 1.00 95.94 71 GLU A N 1
ATOM 549 C CA . GLU A 1 71 ? 7.568 -3.021 -7.174 1.00 95.94 71 GLU A CA 1
ATOM 550 C C . GLU A 1 71 ? 6.976 -1.941 -6.262 1.00 95.94 71 GLU A C 1
ATOM 552 O O . GLU A 1 71 ? 7.016 -0.746 -6.564 1.00 95.94 71 GLU A O 1
ATOM 557 N N . TRP A 1 72 ? 6.454 -2.375 -5.114 1.00 96.75 72 TRP A N 1
ATOM 558 C CA . TRP A 1 72 ? 5.832 -1.521 -4.109 1.00 96.75 72 TRP A CA 1
ATOM 559 C C . TRP A 1 72 ? 6.562 -1.610 -2.770 1.00 96.75 72 TRP A C 1
ATOM 561 O O . TRP A 1 72 ? 6.768 -2.705 -2.244 1.00 96.75 72 TRP A O 1
ATOM 571 N N . GLY A 1 73 ? 6.900 -0.460 -2.195 1.00 95.31 73 GLY A N 1
ATOM 572 C CA . GLY A 1 73 ? 7.461 -0.314 -0.856 1.00 95.31 73 GLY A CA 1
ATOM 573 C C . GLY A 1 73 ? 6.428 0.163 0.167 1.00 95.31 73 GLY A C 1
ATOM 574 O O . GLY A 1 73 ? 5.550 0.968 -0.148 1.00 95.31 73 GLY A O 1
ATOM 575 N N . PHE A 1 74 ? 6.548 -0.323 1.402 1.00 94.19 74 PHE A N 1
ATOM 576 C CA . PHE A 1 74 ? 5.738 0.083 2.553 1.00 94.19 74 PHE A CA 1
ATOM 577 C C . PHE A 1 74 ? 6.648 0.572 3.676 1.00 94.19 74 PHE A C 1
ATOM 579 O O . PHE A 1 74 ? 7.459 -0.213 4.170 1.00 94.19 74 PHE A O 1
ATOM 586 N N . TYR A 1 75 ? 6.495 1.834 4.087 1.00 91.06 75 TYR A N 1
ATOM 587 C CA . TYR A 1 75 ? 7.400 2.503 5.030 1.00 91.06 75 TYR A CA 1
ATOM 588 C C . TYR A 1 75 ? 6.652 3.301 6.100 1.00 91.06 75 TYR A C 1
ATOM 590 O O . TYR A 1 75 ? 5.721 4.050 5.805 1.00 91.06 75 TYR A O 1
ATOM 598 N N . TYR A 1 76 ? 7.082 3.192 7.350 1.00 86.25 76 TYR A N 1
ATOM 599 C CA . TYR A 1 76 ? 6.590 3.975 8.471 1.00 86.25 76 TYR A CA 1
ATOM 600 C C . TYR A 1 76 ? 7.380 5.275 8.596 1.00 86.25 76 TYR A C 1
ATOM 602 O O . TYR A 1 76 ? 8.533 5.283 9.012 1.00 86.25 76 TYR A O 1
ATOM 610 N N . ASN A 1 77 ? 6.746 6.403 8.274 1.00 75.00 77 ASN A N 1
ATOM 611 C CA . ASN A 1 77 ? 7.434 7.698 8.300 1.00 75.00 77 ASN A CA 1
ATOM 612 C C . ASN A 1 77 ? 7.417 8.330 9.707 1.00 75.00 77 ASN A C 1
ATOM 614 O O . ASN A 1 77 ? 8.455 8.682 10.254 1.00 75.00 77 ASN A O 1
ATOM 618 N N . ASP A 1 78 ? 6.236 8.400 10.336 1.00 69.38 78 ASP A N 1
ATOM 619 C CA . ASP A 1 78 ? 6.028 9.149 11.591 1.00 69.38 78 ASP A CA 1
ATOM 620 C C . ASP A 1 78 ? 5.217 8.367 12.646 1.00 69.38 78 ASP A C 1
ATOM 622 O O . ASP A 1 78 ? 4.522 8.958 13.473 1.00 69.38 78 ASP A O 1
ATOM 626 N N . GLY A 1 79 ? 5.193 7.029 12.572 1.00 65.56 79 GLY A N 1
ATOM 627 C CA . GLY A 1 79 ? 4.394 6.147 13.450 1.00 65.56 79 GLY A CA 1
ATOM 628 C C . GLY A 1 79 ? 2.866 6.253 13.283 1.00 65.56 79 GLY A C 1
ATOM 629 O O . GLY A 1 79 ? 2.127 5.355 13.672 1.00 65.56 79 GLY A O 1
ATOM 630 N N . VAL A 1 80 ? 2.385 7.330 12.658 1.00 70.94 80 VAL A N 1
ATOM 631 C CA . VAL A 1 80 ? 0.966 7.618 12.382 1.00 70.94 80 VAL A CA 1
ATOM 632 C C . VAL A 1 80 ? 0.627 7.448 10.901 1.00 70.94 80 VAL A C 1
ATOM 634 O O . VAL A 1 80 ? -0.539 7.289 10.543 1.00 70.94 80 VAL A O 1
ATOM 637 N N . HIS A 1 81 ? 1.632 7.447 10.027 1.00 82.44 81 HIS A N 1
ATOM 638 C CA . HIS A 1 81 ? 1.449 7.330 8.585 1.00 82.44 81 HIS A CA 1
ATOM 639 C C . HIS A 1 81 ? 2.261 6.168 8.033 1.00 82.44 81 HIS A C 1
ATOM 641 O O . HIS A 1 81 ? 3.407 5.956 8.440 1.00 82.44 81 HIS A O 1
ATOM 647 N N . LEU A 1 82 ? 1.646 5.474 7.080 1.00 89.62 82 LEU A N 1
ATOM 648 C CA . LEU A 1 82 ? 2.288 4.482 6.238 1.00 89.62 82 LEU A CA 1
ATOM 649 C C . LEU A 1 82 ? 2.419 5.075 4.834 1.00 89.62 82 LEU A C 1
ATOM 651 O O . LEU A 1 82 ? 1.414 5.410 4.200 1.00 89.62 82 LEU A O 1
ATOM 655 N N . ASP A 1 83 ? 3.649 5.209 4.364 1.00 93.06 83 ASP A N 1
ATOM 656 C CA . ASP A 1 83 ? 3.954 5.592 2.997 1.00 93.06 83 ASP A CA 1
ATOM 657 C C . ASP A 1 83 ? 3.962 4.321 2.136 1.00 93.06 83 ASP A C 1
ATOM 659 O O . ASP A 1 83 ? 4.620 3.331 2.455 1.00 93.06 83 ASP A O 1
ATOM 663 N N . VAL A 1 84 ? 3.189 4.351 1.054 1.00 95.00 84 VAL A N 1
ATOM 664 C CA . VAL A 1 84 ? 3.117 3.309 0.030 1.00 95.00 84 VAL A CA 1
ATOM 665 C C . VAL A 1 84 ? 3.739 3.883 -1.231 1.00 95.00 84 VAL A C 1
ATOM 667 O O . VAL A 1 84 ? 3.237 4.867 -1.778 1.00 95.00 84 VAL A O 1
ATOM 670 N N . VAL A 1 85 ? 4.847 3.296 -1.663 1.00 95.38 85 VAL A N 1
ATOM 671 C CA . VAL A 1 85 ? 5.680 3.820 -2.747 1.00 95.38 85 VAL A CA 1
ATOM 672 C C . VAL A 1 85 ? 5.653 2.841 -3.903 1.00 95.38 85 VAL A C 1
ATOM 674 O O . VAL A 1 85 ? 5.939 1.668 -3.712 1.00 95.38 85 VAL A O 1
ATOM 677 N N . LEU A 1 86 ? 5.312 3.312 -5.095 1.00 95.69 86 LEU A N 1
ATOM 678 C CA . LEU A 1 86 ? 5.554 2.582 -6.331 1.00 95.69 86 LEU A CA 1
ATOM 679 C C . LEU A 1 86 ? 6.936 2.998 -6.852 1.00 95.69 86 LEU A C 1
ATOM 681 O O . LEU A 1 86 ? 7.127 4.172 -7.182 1.00 95.69 86 LEU A O 1
ATOM 685 N N . HIS A 1 87 ? 7.874 2.051 -6.905 1.00 92.75 87 HIS A N 1
ATOM 686 C CA . HIS A 1 87 ? 9.267 2.310 -7.291 1.00 92.75 87 HIS A CA 1
ATOM 687 C C . HIS A 1 87 ? 9.492 2.315 -8.806 1.00 92.75 87 HIS A C 1
ATOM 689 O O . HIS A 1 87 ? 10.476 2.874 -9.283 1.00 92.75 87 HIS A O 1
ATOM 695 N N . ASP A 1 88 ? 8.589 1.708 -9.576 1.00 87.00 88 ASP A N 1
ATOM 696 C CA . ASP A 1 88 ? 8.636 1.750 -11.036 1.00 87.00 88 ASP A CA 1
ATOM 697 C C . ASP A 1 88 ? 7.631 2.764 -11.607 1.00 87.00 88 ASP A C 1
ATOM 699 O O . ASP A 1 88 ? 6.554 2.984 -11.067 1.00 87.00 88 ASP A O 1
ATOM 703 N N . GLY A 1 89 ? 7.940 3.401 -12.735 1.00 81.69 89 GLY A N 1
ATOM 704 C CA . GLY A 1 89 ? 6.978 4.289 -13.407 1.00 81.69 89 GLY A CA 1
ATOM 705 C C . GLY A 1 89 ? 6.045 3.555 -14.368 1.00 81.69 89 GLY A C 1
ATOM 706 O O . GLY A 1 89 ? 5.580 4.143 -15.347 1.00 81.69 89 GLY A O 1
ATOM 707 N N . GLY A 1 90 ? 5.797 2.264 -14.134 1.00 87.25 90 GLY A N 1
ATOM 708 C CA . GLY A 1 90 ? 4.998 1.417 -15.010 1.00 87.25 90 GLY A CA 1
ATOM 709 C C . GLY A 1 90 ? 3.492 1.671 -14.921 1.00 87.25 90 GLY A C 1
ATOM 710 O O . GLY A 1 90 ? 2.757 1.225 -15.802 1.00 87.25 90 GLY A O 1
ATOM 711 N N . LEU A 1 91 ? 3.028 2.401 -13.901 1.00 92.75 91 LEU A N 1
ATOM 712 C CA . LEU A 1 91 ? 1.618 2.736 -13.701 1.00 92.75 91 LEU A CA 1
ATOM 713 C C . LEU A 1 91 ? 1.367 4.242 -13.763 1.00 92.75 91 LEU A C 1
ATOM 715 O O . LEU A 1 91 ? 2.161 5.062 -13.302 1.00 92.75 91 LEU A O 1
ATOM 719 N N . SER A 1 92 ? 0.194 4.603 -14.284 1.00 94.06 92 SER A N 1
ATOM 720 C CA . SER A 1 92 ? -0.335 5.955 -14.131 1.00 94.06 92 SER A CA 1
ATOM 721 C C . SER A 1 92 ? -0.717 6.221 -12.668 1.00 94.06 92 SER A C 1
ATOM 723 O O . SER A 1 92 ? -0.971 5.293 -11.898 1.00 94.06 92 SER A O 1
ATOM 725 N N . VAL A 1 93 ? -0.833 7.495 -12.275 1.00 93.94 93 VAL A N 1
ATOM 726 C CA . VAL A 1 93 ? -1.332 7.863 -10.933 1.00 93.94 93 VAL A CA 1
ATOM 727 C C . VAL A 1 93 ? -2.724 7.278 -10.676 1.00 93.94 93 VAL A C 1
ATOM 729 O O . VAL A 1 93 ? -3.024 6.882 -9.552 1.00 93.94 93 VAL A O 1
ATOM 732 N N . GLU A 1 94 ? -3.568 7.199 -11.705 1.00 95.44 94 GLU A N 1
ATOM 733 C CA . GLU A 1 94 ? -4.926 6.654 -11.626 1.00 95.44 94 GLU A CA 1
ATOM 734 C C . GLU A 1 94 ? -4.904 5.142 -11.364 1.00 95.44 94 GLU A C 1
ATOM 736 O O . GLU A 1 94 ? -5.552 4.674 -10.425 1.00 95.44 94 GLU A O 1
ATOM 741 N N . ASP A 1 95 ? -4.095 4.390 -12.114 1.00 95.50 95 ASP A N 1
ATOM 742 C CA . ASP A 1 95 ? -3.953 2.940 -11.939 1.00 95.50 95 ASP A CA 1
ATOM 743 C C . ASP A 1 95 ? -3.295 2.592 -10.599 1.00 95.50 95 ASP A C 1
ATOM 745 O O . ASP A 1 95 ? -3.780 1.730 -9.862 1.00 95.50 95 ASP A O 1
ATOM 749 N N . ALA A 1 96 ? -2.243 3.322 -10.224 1.00 95.88 96 ALA A N 1
ATOM 750 C CA . ALA A 1 96 ? -1.600 3.185 -8.924 1.00 95.88 96 ALA A CA 1
ATOM 751 C C . ALA A 1 96 ? -2.585 3.490 -7.778 1.00 95.88 96 ALA A C 1
ATOM 753 O O . ALA A 1 96 ? -2.659 2.745 -6.800 1.00 95.88 96 ALA A O 1
ATOM 754 N N . SER A 1 97 ? -3.429 4.518 -7.928 1.00 96.50 97 SER A N 1
ATOM 755 C CA . SER A 1 97 ? -4.486 4.835 -6.957 1.00 96.50 97 SER A CA 1
ATOM 756 C C . SER A 1 97 ? -5.512 3.707 -6.823 1.00 96.50 97 SER A C 1
ATOM 758 O O . SER A 1 97 ? -6.002 3.457 -5.720 1.00 96.50 97 SER A O 1
ATOM 760 N N . LEU A 1 98 ? -5.840 2.996 -7.909 1.00 96.38 98 LEU A N 1
ATOM 761 C CA . LEU A 1 98 ? -6.731 1.834 -7.849 1.00 96.38 98 LEU A CA 1
ATOM 762 C C . LEU A 1 98 ? -6.115 0.6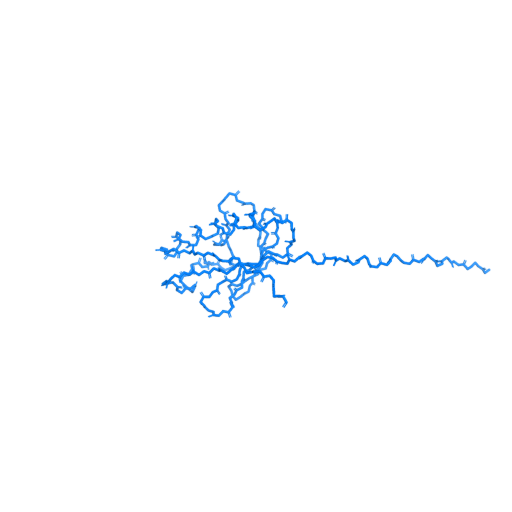97 -7.030 1.00 96.38 98 LEU A C 1
ATOM 764 O O . LEU A 1 98 ? -6.814 0.124 -6.190 1.00 96.38 98 LEU A O 1
ATOM 768 N N . VAL A 1 99 ? -4.826 0.403 -7.213 1.00 96.38 99 VAL A N 1
ATOM 769 C CA . VAL A 1 99 ? -4.108 -0.588 -6.393 1.00 96.38 99 VAL A CA 1
ATOM 770 C C . VAL A 1 99 ? -4.147 -0.177 -4.920 1.00 96.38 99 VAL A C 1
ATOM 772 O O . VAL A 1 99 ? -4.649 -0.931 -4.083 1.00 96.38 99 VAL A O 1
ATOM 775 N N . VAL A 1 100 ? -3.742 1.056 -4.609 1.00 96.75 100 VAL A N 1
ATOM 776 C CA . VAL A 1 100 ? -3.716 1.582 -3.234 1.00 96.75 100 VAL A CA 1
ATOM 777 C C . VAL A 1 100 ? -5.110 1.589 -2.596 1.00 96.75 100 VAL A C 1
ATOM 779 O O . VAL A 1 100 ? -5.250 1.268 -1.415 1.00 96.75 100 VAL A O 1
ATOM 782 N N . SER A 1 101 ? -6.170 1.861 -3.362 1.00 96.44 101 SER A N 1
ATOM 783 C CA . SER A 1 101 ? -7.549 1.805 -2.858 1.00 96.44 101 SER A CA 1
ATOM 784 C C . SER A 1 101 ? -7.956 0.402 -2.391 1.00 96.44 101 SER A C 1
ATOM 786 O O . SER A 1 101 ? -8.642 0.261 -1.376 1.00 96.44 101 SER A O 1
ATOM 788 N N . ARG A 1 102 ? -7.493 -0.652 -3.078 1.00 95.94 102 ARG A N 1
ATOM 789 C CA . ARG A 1 102 ? -7.751 -2.050 -2.695 1.00 95.94 102 ARG A CA 1
ATOM 790 C C . ARG A 1 102 ? -6.968 -2.436 -1.445 1.00 95.94 102 ARG A C 1
ATOM 792 O O . ARG A 1 102 ? -7.512 -3.130 -0.586 1.00 95.94 102 ARG A O 1
ATOM 799 N N . ILE A 1 103 ? -5.734 -1.945 -1.319 1.00 95.81 103 ILE A N 1
ATOM 800 C CA . ILE A 1 103 ? -4.928 -2.089 -0.099 1.00 95.81 103 ILE A CA 1
ATOM 801 C C . ILE A 1 103 ? -5.663 -1.436 1.079 1.00 95.81 103 ILE A C 1
ATOM 803 O O . ILE A 1 103 ? -5.894 -2.087 2.097 1.00 95.81 103 ILE A O 1
ATOM 807 N N . CYS A 1 104 ? -6.135 -0.195 0.916 1.00 94.44 104 CYS A N 1
ATOM 808 C CA . CYS A 1 104 ? -6.909 0.513 1.941 1.00 94.44 104 CYS A CA 1
ATOM 809 C C . CYS A 1 104 ? -8.173 -0.257 2.340 1.00 94.44 104 CYS A C 1
ATOM 811 O O . CYS A 1 104 ? -8.428 -0.442 3.526 1.00 94.44 104 CYS A O 1
ATOM 813 N N . ALA A 1 105 ? -8.937 -0.772 1.370 1.00 93.50 105 ALA A N 1
ATOM 814 C CA . ALA A 1 105 ? -10.143 -1.552 1.647 1.00 93.50 105 ALA A CA 1
ATOM 815 C C . ALA A 1 105 ? -9.853 -2.804 2.492 1.00 93.50 105 ALA A C 1
ATOM 817 O O . ALA A 1 105 ? -10.638 -3.157 3.373 1.00 93.50 105 ALA A O 1
ATOM 818 N N . ARG A 1 106 ? -8.721 -3.473 2.250 1.00 91.88 106 ARG A N 1
ATOM 819 C CA . ARG A 1 106 ? -8.282 -4.629 3.038 1.00 91.88 106 ARG A CA 1
ATOM 820 C C . ARG A 1 106 ? -7.859 -4.232 4.451 1.00 91.88 106 ARG A C 1
ATOM 822 O O . ARG A 1 106 ? -8.342 -4.835 5.409 1.00 91.88 106 ARG A O 1
ATOM 829 N N . LEU A 1 107 ? -7.020 -3.206 4.580 1.00 91.38 107 LEU A N 1
ATOM 830 C CA . LEU A 1 107 ? -6.577 -2.678 5.873 1.00 91.38 107 LEU A CA 1
ATOM 831 C C . LEU A 1 107 ? -7.764 -2.214 6.722 1.00 91.38 107 LEU A C 1
ATOM 833 O O . LEU A 1 107 ? -7.830 -2.518 7.909 1.00 91.38 107 LEU A O 1
ATOM 837 N N . SER A 1 108 ? -8.761 -1.578 6.102 1.00 91.12 108 SER A N 1
ATOM 838 C CA . SER A 1 108 ? -9.990 -1.175 6.782 1.00 91.12 108 SER A CA 1
ATOM 839 C C . SER A 1 108 ? -10.776 -2.335 7.376 1.00 91.12 108 SER A C 1
ATOM 841 O O . SER A 1 108 ? -11.291 -2.217 8.487 1.00 91.12 108 SER A O 1
ATOM 843 N N . LYS A 1 109 ? -10.860 -3.471 6.670 1.00 89.19 109 LYS A N 1
ATOM 844 C CA . LYS A 1 109 ? -11.514 -4.676 7.202 1.00 89.19 109 LYS A CA 1
ATOM 845 C C . LYS A 1 109 ? -10.775 -5.219 8.426 1.00 89.19 109 LYS A C 1
ATOM 847 O O . LYS A 1 109 ? -11.430 -5.662 9.362 1.00 89.19 109 LYS A O 1
ATOM 852 N N . GLN A 1 110 ? -9.440 -5.197 8.416 1.00 86.88 110 GLN A N 1
ATOM 853 C CA . GLN A 1 110 ? -8.635 -5.694 9.536 1.00 86.88 110 GLN A CA 1
ATOM 854 C C . GLN A 1 110 ? -8.683 -4.766 10.750 1.00 86.88 110 GLN A C 1
ATOM 856 O O . GLN A 1 110 ? -8.881 -5.235 11.866 1.00 86.88 110 GLN A O 1
ATOM 861 N N . LEU A 1 111 ? -8.540 -3.457 10.533 1.00 87.38 111 LEU A N 1
ATOM 862 C CA . LEU A 1 111 ? -8.542 -2.460 11.605 1.00 87.38 111 LEU A CA 1
ATOM 863 C C . LEU A 1 111 ? -9.944 -2.183 12.162 1.00 87.38 111 LEU A C 1
ATOM 865 O O . LEU A 1 111 ? -10.071 -1.606 13.237 1.00 87.38 111 LEU A O 1
ATOM 869 N N . GLY A 1 112 ? -11.001 -2.539 11.425 1.00 87.81 112 GLY A N 1
ATOM 870 C CA . GLY A 1 112 ? -12.368 -2.139 11.765 1.00 87.81 112 GLY A CA 1
ATOM 871 C C . GLY A 1 112 ? -12.586 -0.622 11.677 1.00 87.81 112 GLY A C 1
ATOM 872 O O . GLY A 1 112 ? -13.516 -0.104 12.291 1.00 87.81 112 GLY A O 1
ATOM 873 N N . ALA A 1 113 ? -11.732 0.085 10.929 1.00 88.06 113 ALA A N 1
ATOM 874 C CA . ALA A 1 113 ? -11.712 1.539 10.804 1.00 88.06 113 ALA A CA 1
ATOM 875 C C . ALA A 1 113 ? -11.447 1.972 9.353 1.00 88.06 113 ALA A C 1
ATOM 877 O O . ALA A 1 113 ? -10.864 1.237 8.555 1.00 88.06 113 ALA A O 1
ATOM 878 N N . GLU A 1 114 ? -11.888 3.173 8.984 1.00 91.38 114 GLU A N 1
ATOM 879 C CA . GLU A 1 114 ? -11.684 3.690 7.630 1.00 91.38 114 GLU A CA 1
ATOM 880 C C . GLU A 1 114 ? -10.219 4.103 7.408 1.00 91.38 114 GLU A C 1
ATOM 882 O O . GLU A 1 114 ? -9.692 4.966 8.110 1.00 91.38 114 GLU A O 1
ATOM 887 N N . VAL A 1 115 ? -9.587 3.511 6.392 1.00 92.25 115 VAL A N 1
ATOM 888 C CA . VAL A 1 115 ? -8.238 3.835 5.929 1.00 92.25 115 VAL A CA 1
ATOM 889 C C . VAL A 1 115 ? -8.364 4.612 4.628 1.00 92.25 115 VAL A C 1
ATOM 891 O O . VAL A 1 115 ? -9.021 4.172 3.683 1.00 92.25 115 VAL A O 1
ATOM 894 N N . ARG A 1 116 ? -7.727 5.778 4.578 1.00 93.44 116 ARG A N 1
ATOM 895 C CA . ARG A 1 116 ? -7.723 6.675 3.420 1.00 93.44 116 ARG A CA 1
ATOM 896 C C . ARG A 1 116 ? -6.305 6.870 2.922 1.00 93.44 116 ARG A C 1
ATOM 898 O O . ARG A 1 116 ? -5.362 6.778 3.703 1.00 93.44 116 ARG A O 1
ATOM 905 N N . PHE A 1 117 ? -6.166 7.219 1.648 1.00 94.75 117 PHE A N 1
ATOM 906 C CA . PHE A 1 117 ? -4.875 7.559 1.062 1.00 94.75 117 PHE A CA 1
ATOM 907 C C . PHE A 1 117 ? -4.883 8.942 0.413 1.00 94.75 117 PHE A C 1
ATOM 909 O O . PHE A 1 117 ? -5.926 9.455 0.001 1.00 94.75 117 PHE A O 1
ATOM 916 N N . LYS A 1 118 ? -3.694 9.533 0.301 1.00 95.00 118 LYS A N 1
ATOM 917 C CA . LYS A 1 118 ? -3.436 10.759 -0.452 1.00 95.00 118 LYS A CA 1
ATOM 918 C C . LYS A 1 118 ? -2.175 10.585 -1.292 1.00 95.00 118 LYS A C 1
ATOM 920 O O . LYS A 1 118 ? -1.127 10.252 -0.749 1.00 95.00 118 LYS A O 1
ATOM 925 N N . TRP A 1 119 ? -2.267 10.851 -2.593 1.00 94.62 119 TRP A N 1
ATOM 926 C CA . TRP A 1 119 ? -1.085 10.957 -3.450 1.00 94.62 119 TRP A CA 1
ATOM 927 C C . TRP A 1 119 ? -0.255 12.192 -3.077 1.00 94.62 119 TRP A C 1
ATOM 929 O O . TRP A 1 119 ? -0.796 13.285 -2.871 1.00 94.62 119 TRP A O 1
ATOM 939 N N . MET A 1 120 ? 1.057 12.004 -2.997 1.00 93.69 120 MET A N 1
ATOM 940 C CA . MET A 1 120 ? 2.031 13.052 -2.745 1.00 93.69 120 MET A CA 1
ATOM 941 C C . MET A 1 120 ? 2.771 13.356 -4.049 1.00 93.69 120 MET A C 1
ATOM 943 O O . MET A 1 120 ? 3.503 12.495 -4.539 1.00 93.69 120 MET A O 1
ATOM 947 N N . PRO A 1 121 ? 2.592 14.554 -4.632 1.00 86.25 121 PRO A N 1
ATOM 948 C CA . PRO A 1 121 ? 3.371 14.941 -5.796 1.00 86.25 121 PRO A CA 1
ATOM 949 C C . PRO A 1 121 ? 4.862 15.019 -5.429 1.00 86.25 121 PRO A C 1
ATOM 951 O O . PRO A 1 121 ? 5.183 15.342 -4.278 1.00 86.25 121 PRO A O 1
ATOM 954 N N . PRO A 1 122 ? 5.768 14.759 -6.387 1.00 80.75 122 PRO A N 1
ATOM 955 C CA . PRO A 1 122 ? 7.200 14.887 -6.157 1.00 80.75 122 PRO A CA 1
ATOM 956 C C . PRO A 1 122 ? 7.544 16.300 -5.671 1.00 80.75 122 PRO A C 1
ATOM 958 O O . PRO A 1 122 ? 6.953 17.289 -6.120 1.00 80.75 122 PRO A O 1
ATOM 961 N N . ALA A 1 123 ? 8.487 16.389 -4.729 1.00 69.38 123 ALA A N 1
ATOM 962 C CA . ALA A 1 123 ? 8.992 17.668 -4.246 1.00 69.38 123 ALA A CA 1
ATOM 963 C C . ALA A 1 123 ? 9.577 18.453 -5.433 1.00 69.38 123 ALA A C 1
ATOM 965 O O . ALA A 1 123 ? 10.455 17.952 -6.135 1.00 69.38 123 ALA A O 1
ATOM 966 N N . SER A 1 124 ? 9.015 19.638 -5.688 1.00 51.78 124 SER A N 1
ATOM 967 C CA . SER A 1 124 ? 9.459 20.561 -6.742 1.00 51.78 124 SER A CA 1
ATOM 968 C C . SER A 1 124 ? 10.757 21.270 -6.380 1.00 51.78 124 SER A C 1
ATOM 970 O O . SER A 1 124 ? 10.965 21.526 -5.171 1.00 51.78 124 SER A O 1
#